Protein AF-A0A7C4JPB2-F1 (afdb_monomer)

Secondary structure (DSSP, 8-state):
-------TTSBHHHHHTSTTHHHHHHHTT-TTTT-HHHHHHTTT-BHHHHHHHTT--HHHHHHHHHHHHHHHTTS--

Radius of gyration: 12.09 Å; Cα contacts (8 Å, |Δi|>4): 70; chains: 1; bounding box: 31×23×32 Å

Nearest PDB structures (foldseek):
  2fi0-assembly1_A  TM=7.408E-01  e=1.761E+00  Streptococcus pneumoniae TIGR4

pLDDT: mean 77.95, std 12.04, range [38.44, 89.44]

Sequence (77 aa):
MEKQKISENTPLTEVLKIPGATEVLLRNNFPCIMCPLAFFEIGTMKLGDVIKAYNLDAEKIIKELNQLIEQEEKKQE

Structure (mmCIF, N/CA/C/O backbone):
data_AF-A0A7C4JPB2-F1
#
_entry.id   AF-A0A7C4JPB2-F1
#
loop_
_atom_site.group_PDB
_atom_site.id
_atom_site.type_symbol
_atom_site.label_atom_id
_atom_site.label_alt_id
_atom_site.label_comp_id
_atom_site.label_asym_id
_atom_site.label_entity_id
_atom_site.label_seq_id
_atom_site.pdbx_PDB_ins_code
_atom_site.Cartn_x
_atom_site.Cartn_y
_atom_site.Cartn_z
_atom_site.occupancy
_atom_site.B_iso_or_equiv
_atom_site.auth_seq_id
_atom_site.auth_comp_id
_atom_site.auth_asym_id
_atom_site.auth_atom_id
_atom_site.pdbx_PDB_model_num
ATOM 1 N N . MET A 1 1 ? -3.985 -3.929 19.340 1.00 3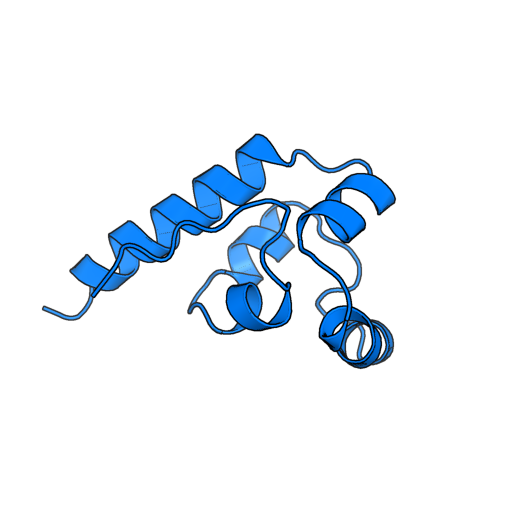8.44 1 MET A N 1
ATOM 2 C CA . MET A 1 1 ? -3.136 -4.158 18.156 1.00 38.44 1 MET A CA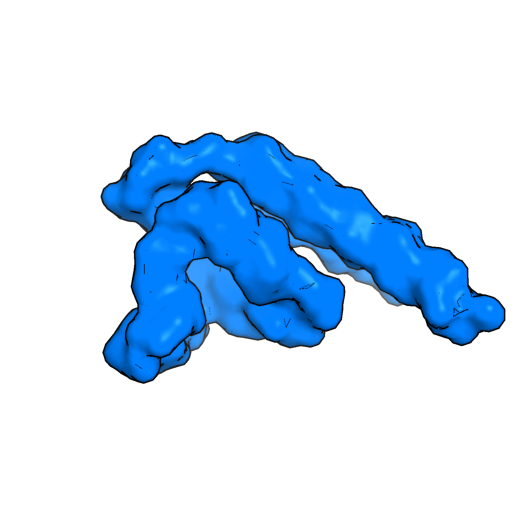 1
ATOM 3 C C . MET A 1 1 ? -2.816 -2.804 17.566 1.00 38.44 1 MET A C 1
ATOM 5 O O . MET A 1 1 ? -3.715 -1.988 17.419 1.00 38.44 1 MET A O 1
ATOM 9 N N . GLU A 1 2 ? -1.533 -2.504 17.401 1.00 42.62 2 GLU A N 1
ATOM 10 C CA . GLU A 1 2 ? -1.074 -1.193 16.948 1.00 42.62 2 GLU A CA 1
ATOM 11 C C . GLU A 1 2 ? -1.505 -0.980 15.498 1.00 42.62 2 GLU A C 1
ATOM 13 O O . GLU A 1 2 ? -1.281 -1.838 14.648 1.00 42.62 2 GLU A O 1
ATOM 18 N N . LYS A 1 3 ? -2.171 0.151 15.250 1.00 50.12 3 LYS A N 1
ATOM 19 C CA . LYS A 1 3 ? -2.651 0.604 13.941 1.00 50.12 3 LYS A CA 1
ATOM 20 C C . LYS A 1 3 ? -1.552 0.384 12.901 1.00 50.12 3 LYS A C 1
ATOM 22 O O . LYS A 1 3 ? -0.553 1.105 12.934 1.00 50.12 3 LYS A O 1
ATOM 27 N N . GLN A 1 4 ? -1.715 -0.588 12.002 1.00 64.56 4 GLN A N 1
ATOM 28 C CA . GLN A 1 4 ? -0.771 -0.827 10.909 1.00 64.56 4 GLN A CA 1
ATOM 29 C C . GLN A 1 4 ? -0.901 0.308 9.891 1.00 64.56 4 GLN A C 1
ATOM 31 O O . GLN A 1 4 ? -1.498 0.157 8.833 1.00 64.56 4 GLN A O 1
ATOM 36 N N . LYS A 1 5 ? -0.377 1.488 10.234 1.00 76.12 5 LYS A N 1
ATOM 37 C CA . LYS A 1 5 ? -0.313 2.608 9.305 1.00 76.12 5 LYS A CA 1
ATOM 38 C C . LYS A 1 5 ? 0.648 2.247 8.185 1.00 76.12 5 LYS A C 1
ATOM 40 O O . LYS A 1 5 ? 1.847 2.092 8.415 1.00 76.12 5 LYS A O 1
ATOM 45 N N . ILE A 1 6 ? 0.117 2.137 6.975 1.00 86.69 6 ILE A N 1
ATOM 46 C CA . ILE A 1 6 ? 0.928 1.941 5.777 1.00 86.69 6 ILE A CA 1
ATOM 47 C C . ILE A 1 6 ? 1.645 3.252 5.469 1.00 86.69 6 ILE A C 1
ATOM 49 O O . ILE A 1 6 ? 1.073 4.333 5.618 1.00 86.69 6 ILE A O 1
ATOM 53 N N . SER A 1 7 ? 2.906 3.153 5.066 1.00 87.56 7 SER A N 1
ATOM 54 C CA . SER A 1 7 ? 3.754 4.276 4.675 1.00 87.56 7 SER A CA 1
ATOM 55 C C . SER A 1 7 ? 4.650 3.870 3.503 1.00 87.56 7 SER A C 1
ATOM 57 O O . SER A 1 7 ? 4.693 2.707 3.108 1.00 87.56 7 SER A O 1
ATOM 59 N N . GLU A 1 8 ? 5.408 4.814 2.948 1.00 87.44 8 GLU A N 1
ATOM 60 C CA . GLU A 1 8 ? 6.317 4.562 1.823 1.00 87.44 8 GLU A CA 1
ATOM 61 C C . GLU A 1 8 ? 7.398 3.518 2.153 1.00 87.44 8 GLU A C 1
ATOM 63 O O . GLU A 1 8 ? 7.899 2.839 1.263 1.00 87.44 8 GLU A O 1
ATOM 68 N N . ASN A 1 9 ? 7.729 3.366 3.440 1.00 86.56 9 ASN A N 1
ATOM 69 C CA . ASN A 1 9 ? 8.689 2.378 3.925 1.00 86.56 9 ASN A CA 1
ATOM 70 C C . ASN A 1 9 ? 8.100 0.977 4.121 1.00 86.56 9 ASN A C 1
ATOM 72 O O . ASN A 1 9 ? 8.857 0.040 4.377 1.00 86.56 9 ASN A O 1
ATOM 76 N N . THR A 1 10 ? 6.779 0.829 4.029 1.00 87.62 10 THR A N 1
ATOM 77 C CA . THR A 1 10 ? 6.121 -0.461 4.208 1.00 87.62 10 THR A CA 1
ATOM 78 C C . THR A 1 10 ? 6.457 -1.373 3.023 1.00 87.62 10 THR A C 1
ATOM 80 O O . THR A 1 10 ? 6.338 -0.941 1.869 1.00 87.62 10 THR A O 1
ATOM 83 N N . PRO A 1 11 ? 6.884 -2.624 3.273 1.00 87.81 11 PRO A N 1
ATOM 84 C CA . PRO A 1 11 ? 7.127 -3.585 2.205 1.00 87.81 11 PRO A CA 1
ATOM 85 C C . PRO A 1 11 ? 5.824 -3.875 1.459 1.00 87.81 11 PRO A C 1
ATOM 87 O O . PRO A 1 11 ? 4.766 -4.045 2.071 1.00 87.81 11 PRO A O 1
ATOM 90 N N . LEU A 1 12 ? 5.893 -3.934 0.129 1.00 83.69 12 LEU A N 1
ATOM 91 C CA . LEU A 1 12 ? 4.693 -4.101 -0.692 1.00 83.69 12 LEU A CA 1
ATOM 92 C C . LEU A 1 12 ? 3.999 -5.443 -0.416 1.00 83.69 12 LEU A C 1
ATOM 94 O O . LEU A 1 12 ? 2.781 -5.539 -0.509 1.00 83.69 12 LEU A O 1
ATOM 98 N N . THR A 1 13 ? 4.754 -6.459 0.001 1.00 83.06 13 THR A N 1
ATOM 99 C CA . THR A 1 13 ? 4.215 -7.747 0.455 1.00 83.06 13 THR A CA 1
ATOM 100 C C . THR A 1 13 ? 3.247 -7.621 1.627 1.00 83.06 13 THR A C 1
ATOM 102 O O . THR A 1 13 ? 2.241 -8.320 1.635 1.00 83.06 13 THR A O 1
ATOM 105 N N . GLU A 1 14 ? 3.498 -6.726 2.587 1.00 85.56 14 GLU A N 1
ATOM 106 C CA . GLU A 1 14 ? 2.563 -6.470 3.692 1.00 85.56 14 GLU A CA 1
ATOM 107 C C . GLU A 1 14 ? 1.325 -5.722 3.202 1.00 85.56 14 GLU A C 1
ATOM 109 O O . GLU A 1 14 ? 0.213 -6.032 3.616 1.00 85.56 14 GLU A O 1
ATOM 114 N N . VAL A 1 15 ? 1.498 -4.788 2.263 1.00 85.56 15 VAL A N 1
ATOM 115 C CA . VAL A 1 15 ? 0.376 -4.072 1.642 1.00 85.56 15 VAL A CA 1
ATOM 116 C C . VAL A 1 15 ? -0.538 -5.043 0.892 1.00 85.56 15 VAL A C 1
ATOM 118 O O . VAL A 1 15 ? -1.752 -4.977 1.033 1.00 85.56 15 VAL A O 1
ATOM 121 N N . LEU A 1 16 ? 0.030 -5.979 0.128 1.00 82.44 16 LEU A N 1
ATOM 122 C CA . LEU A 1 16 ? -0.728 -6.963 -0.650 1.00 82.44 16 LEU A CA 1
ATOM 123 C C . LEU A 1 16 ? -1.441 -8.015 0.210 1.00 82.44 16 LEU A C 1
ATOM 125 O O . LEU A 1 16 ? -2.360 -8.665 -0.285 1.00 82.44 16 LEU A O 1
ATOM 129 N N . LYS A 1 17 ? -1.057 -8.178 1.484 1.00 83.75 17 LYS A N 1
ATOM 130 C CA . LYS A 1 17 ? -1.800 -9.019 2.435 1.00 83.75 17 LYS A CA 1
ATOM 131 C C . LYS A 1 17 ? -3.139 -8.407 2.842 1.00 83.75 17 LYS A C 1
ATOM 133 O O . LYS A 1 17 ? -3.989 -9.151 3.318 1.00 83.75 17 LYS A O 1
ATOM 138 N N . ILE A 1 18 ? -3.323 -7.097 2.666 1.00 84.38 18 ILE A N 1
ATOM 139 C CA . ILE A 1 18 ? -4.560 -6.398 3.019 1.00 84.38 18 ILE A CA 1
ATOM 140 C C . ILE A 1 18 ? -5.637 -6.713 1.966 1.00 84.38 18 ILE A C 1
ATOM 142 O O . ILE A 1 18 ? -5.442 -6.431 0.772 1.00 84.38 18 ILE A O 1
ATOM 146 N N . PRO A 1 19 ? -6.785 -7.272 2.372 1.00 81.56 19 PRO A N 1
ATOM 147 C CA . PRO A 1 19 ? -7.933 -7.461 1.494 1.00 81.56 19 PRO A CA 1
ATOM 148 C C . PRO A 1 19 ? -8.355 -6.168 0.775 1.00 81.56 19 PRO A C 1
ATOM 150 O O . PRO A 1 19 ? -8.717 -5.157 1.359 1.00 81.56 19 PRO A O 1
ATOM 153 N N . GLY A 1 20 ? -8.318 -6.183 -0.557 1.00 84.12 20 GLY A N 1
ATOM 154 C CA . GLY A 1 20 ? -8.709 -5.024 -1.370 1.00 84.12 20 GLY A CA 1
ATOM 155 C C . GLY A 1 20 ? -7.603 -3.991 -1.618 1.00 84.12 20 GLY A C 1
ATOM 156 O O . GLY A 1 20 ? -7.762 -3.162 -2.515 1.00 84.12 20 GLY A O 1
ATOM 157 N N . ALA A 1 21 ? -6.438 -4.082 -0.964 1.00 86.19 21 ALA A N 1
ATOM 158 C CA . ALA A 1 21 ? -5.297 -3.220 -1.296 1.00 86.19 21 ALA A CA 1
ATOM 159 C C . ALA A 1 21 ? -4.825 -3.407 -2.743 1.00 86.19 21 ALA A C 1
ATOM 161 O O . ALA A 1 21 ? -4.473 -2.438 -3.415 1.00 86.19 21 ALA A O 1
ATOM 162 N N . THR A 1 22 ? -4.899 -4.638 -3.260 1.00 84.19 22 THR A N 1
ATOM 163 C CA . THR A 1 22 ? -4.625 -4.929 -4.677 1.00 84.19 22 THR A CA 1
ATOM 164 C C . THR A 1 22 ? -5.531 -4.117 -5.604 1.00 84.19 22 THR A C 1
ATOM 166 O O . THR A 1 22 ? -5.055 -3.600 -6.609 1.00 84.19 22 THR A O 1
ATOM 169 N N . GLU A 1 23 ? -6.813 -3.944 -5.261 1.00 85.88 23 GLU A N 1
ATOM 170 C CA . GLU A 1 23 ? -7.750 -3.158 -6.071 1.00 85.88 23 GLU A CA 1
ATOM 171 C C . GLU A 1 23 ? -7.408 -1.663 -6.035 1.00 85.88 23 GLU A C 1
ATOM 173 O O . GLU A 1 23 ? -7.419 -1.012 -7.079 1.00 85.88 23 GLU A O 1
ATOM 178 N N . VAL A 1 24 ? -7.043 -1.121 -4.869 1.00 86.94 24 VAL A N 1
ATOM 179 C CA . VAL A 1 24 ? -6.587 0.276 -4.748 1.00 86.94 24 VAL A CA 1
ATOM 180 C C . VAL A 1 24 ? -5.331 0.520 -5.576 1.00 86.94 24 VAL A C 1
ATOM 182 O O . VAL A 1 24 ? -5.262 1.513 -6.301 1.00 86.94 24 VAL A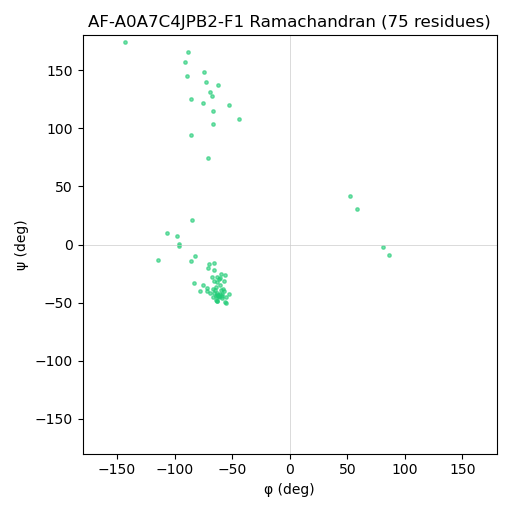 O 1
ATOM 185 N N . LEU A 1 25 ? -4.358 -0.389 -5.526 1.00 84.69 25 LEU A N 1
ATOM 186 C CA . LEU A 1 25 ? -3.161 -0.300 -6.358 1.00 84.69 25 LEU A CA 1
ATOM 187 C C . LEU A 1 25 ? -3.535 -0.363 -7.852 1.00 84.69 25 LEU A C 1
ATOM 189 O O . LEU A 1 25 ? -3.110 0.495 -8.624 1.00 84.69 25 LEU A O 1
ATOM 193 N N . LEU A 1 26 ? -4.418 -1.282 -8.257 1.00 82.56 26 LEU A N 1
ATOM 194 C CA . LEU A 1 26 ? -4.890 -1.386 -9.644 1.00 82.56 26 LEU A CA 1
ATOM 195 C C . LEU A 1 26 ? -5.562 -0.086 -10.126 1.00 82.56 26 LEU A C 1
ATOM 197 O O . LEU A 1 26 ? -5.260 0.409 -11.211 1.00 82.56 26 LEU A O 1
ATOM 201 N N . ARG A 1 27 ? -6.442 0.499 -9.301 1.00 85.25 27 ARG A N 1
ATOM 202 C CA . ARG A 1 27 ? -7.148 1.763 -9.587 1.00 85.25 27 ARG A CA 1
ATOM 203 C C . ARG A 1 27 ? -6.195 2.949 -9.716 1.00 85.25 27 ARG A C 1
ATOM 205 O O . ARG A 1 27 ? -6.454 3.859 -10.500 1.00 85.25 27 ARG A O 1
ATOM 212 N N . ASN A 1 28 ? -5.088 2.934 -8.978 1.00 83.38 28 ASN A N 1
ATOM 213 C CA . ASN A 1 28 ? -4.048 3.959 -9.049 1.00 83.38 28 ASN A CA 1
ATOM 214 C C . ASN A 1 28 ? -3.023 3.699 -10.171 1.00 83.38 28 ASN A C 1
ATOM 216 O O . ASN A 1 28 ? -1.936 4.268 -10.142 1.00 83.38 28 ASN A O 1
ATOM 220 N N . ASN A 1 29 ? -3.380 2.893 -11.181 1.00 76.06 29 ASN A N 1
ATOM 221 C CA . ASN A 1 29 ? -2.553 2.581 -12.351 1.00 76.06 29 ASN A CA 1
ATOM 222 C C . ASN A 1 29 ? -1.203 1.957 -12.002 1.00 76.06 29 ASN A C 1
ATOM 224 O O . ASN A 1 29 ? -0.254 2.150 -12.747 1.00 76.06 29 ASN A O 1
ATOM 228 N N . PHE A 1 30 ? -1.097 1.211 -10.901 1.00 77.81 30 PHE A N 1
ATOM 229 C CA . PHE A 1 30 ? 0.155 0.565 -10.524 1.00 77.81 30 PHE A CA 1
ATOM 230 C C . PHE A 1 30 ? 0.501 -0.519 -11.555 1.00 77.81 30 PHE A C 1
ATOM 232 O O . PHE A 1 30 ? -0.121 -1.591 -11.558 1.00 77.81 30 PHE A O 1
ATOM 239 N N . PRO A 1 31 ? 1.455 -0.270 -12.468 1.00 64.44 31 PRO A N 1
ATOM 240 C CA . PRO A 1 31 ? 1.836 -1.289 -13.420 1.00 64.44 31 PRO A CA 1
ATOM 241 C C . PRO A 1 31 ? 2.667 -2.325 -12.653 1.00 64.44 31 PRO A C 1
ATOM 243 O O . PRO A 1 31 ? 3.353 -2.017 -11.681 1.00 64.44 31 PRO A O 1
ATOM 246 N N . CYS A 1 32 ? 2.581 -3.582 -13.069 1.00 62.69 32 CYS A N 1
ATOM 247 C CA . CYS A 1 32 ? 3.391 -4.683 -12.540 1.00 62.69 32 CYS A CA 1
ATOM 248 C C . CYS A 1 32 ? 2.961 -5.348 -11.217 1.00 62.69 32 CYS A C 1
ATOM 250 O O . CYS A 1 32 ? 3.539 -6.377 -10.909 1.00 62.69 32 CYS A O 1
ATOM 252 N N . ILE A 1 33 ? 1.900 -4.952 -10.501 1.00 65.94 33 ILE A N 1
ATOM 253 C CA . ILE A 1 33 ? 1.394 -5.797 -9.379 1.00 65.94 33 ILE A CA 1
ATOM 254 C C . ILE A 1 33 ? 0.815 -7.150 -9.826 1.00 65.94 33 ILE A C 1
ATOM 256 O O . ILE A 1 33 ? 0.767 -8.089 -9.039 1.00 65.94 33 ILE A O 1
ATOM 260 N N . MET A 1 34 ? 0.408 -7.268 -11.094 1.00 62.19 34 MET A N 1
ATOM 261 C CA . MET A 1 34 ? -0.050 -8.532 -11.690 1.00 62.19 34 MET A CA 1
ATOM 262 C C . MET A 1 34 ? 1.045 -9.275 -12.470 1.00 62.19 34 MET A C 1
ATOM 264 O O . MET A 1 34 ? 0.786 -10.346 -13.014 1.00 62.19 34 MET A O 1
ATOM 268 N N . CYS A 1 35 ? 2.260 -8.723 -12.564 1.00 67.94 35 CYS A N 1
ATOM 269 C CA . CYS A 1 35 ? 3.331 -9.369 -13.314 1.00 67.94 35 CYS A CA 1
ATOM 270 C C . CYS A 1 35 ? 4.062 -10.376 -12.404 1.00 67.94 35 CYS A C 1
ATOM 272 O O . CYS A 1 35 ? 4.556 -9.980 -11.348 1.00 67.94 35 CYS A O 1
ATOM 274 N N . PRO A 1 36 ? 4.184 -11.662 -12.783 1.00 66.19 36 PRO A N 1
ATOM 275 C CA . PRO A 1 36 ? 4.796 -12.684 -11.925 1.00 66.19 36 PRO A CA 1
ATOM 276 C C . PRO A 1 36 ? 6.264 -12.388 -11.578 1.00 66.19 36 PRO A C 1
ATOM 278 O O . PRO A 1 36 ? 6.722 -12.730 -10.493 1.00 66.19 36 PRO A O 1
ATOM 281 N N . LEU A 1 37 ? 6.984 -11.698 -12.467 1.00 69.25 37 LEU A N 1
ATOM 282 C CA . LEU A 1 37 ? 8.362 -11.244 -12.248 1.00 69.25 37 LEU A CA 1
ATOM 283 C C . LEU A 1 37 ? 8.445 -10.187 -11.142 1.00 69.25 37 LEU A C 1
ATOM 285 O O . LEU A 1 37 ? 9.248 -10.298 -10.219 1.00 69.25 37 LEU A O 1
ATOM 289 N N . ALA A 1 38 ? 7.537 -9.216 -11.189 1.00 70.38 38 ALA A N 1
ATOM 290 C CA . ALA A 1 38 ? 7.444 -8.191 -10.167 1.00 70.38 38 ALA A CA 1
ATOM 291 C C . ALA A 1 38 ? 7.026 -8.784 -8.821 1.00 70.38 38 ALA A C 1
ATOM 293 O O . ALA A 1 38 ? 7.516 -8.312 -7.809 1.00 70.38 38 ALA A O 1
ATOM 294 N N . PHE A 1 39 ? 6.228 -9.861 -8.785 1.00 68.38 39 PHE A N 1
ATOM 295 C CA . PHE A 1 39 ? 5.902 -10.555 -7.532 1.00 68.38 39 PHE A CA 1
ATOM 296 C C . PHE A 1 39 ? 7.135 -11.124 -6.806 1.00 68.38 39 PHE A C 1
ATOM 298 O O . PHE A 1 39 ? 7.164 -11.203 -5.577 1.00 68.38 39 PHE A O 1
ATOM 305 N N . PHE A 1 40 ? 8.178 -11.477 -7.559 1.00 69.69 40 PHE A N 1
ATOM 306 C CA . PHE A 1 40 ? 9.444 -11.948 -7.006 1.00 69.69 40 PHE A CA 1
ATOM 307 C C . PHE A 1 40 ? 10.308 -10.786 -6.485 1.00 69.69 40 PHE A C 1
ATOM 309 O O . PHE A 1 40 ? 10.896 -10.884 -5.410 1.00 69.69 40 PHE A O 1
ATOM 316 N N . GLU A 1 41 ? 10.334 -9.657 -7.200 1.00 67.31 41 GLU A N 1
ATOM 317 C CA . GLU A 1 41 ? 11.103 -8.463 -6.813 1.00 67.31 41 GLU A CA 1
ATOM 318 C C . GLU A 1 41 ? 10.451 -7.671 -5.662 1.00 67.31 41 GLU A C 1
ATOM 320 O O . GLU A 1 41 ? 11.143 -7.179 -4.764 1.00 67.31 41 GLU A O 1
ATOM 325 N N . ILE A 1 42 ? 9.114 -7.613 -5.607 1.00 72.12 42 ILE A N 1
ATOM 326 C CA . ILE A 1 42 ? 8.358 -6.890 -4.567 1.00 72.12 42 ILE A CA 1
ATOM 327 C C . ILE A 1 42 ? 8.520 -7.481 -3.166 1.00 72.12 42 ILE A C 1
ATOM 329 O O . ILE A 1 42 ? 8.248 -6.787 -2.191 1.00 72.12 42 ILE A O 1
ATOM 333 N N . GLY A 1 43 ? 9.020 -8.718 -3.047 1.00 68.94 43 GLY A N 1
ATOM 334 C CA . GLY A 1 43 ? 9.470 -9.292 -1.774 1.00 68.94 43 GLY A CA 1
ATOM 335 C C . GLY A 1 43 ? 10.535 -8.444 -1.074 1.00 68.94 43 GLY A C 1
ATOM 336 O O . GLY A 1 43 ? 10.635 -8.463 0.151 1.00 68.94 43 GLY A O 1
ATOM 337 N N . THR A 1 44 ? 11.291 -7.668 -1.853 1.00 74.75 44 THR A N 1
ATOM 338 C CA . THR A 1 44 ? 12.360 -6.781 -1.379 1.00 74.75 44 THR A CA 1
ATOM 339 C C . THR A 1 44 ? 12.082 -5.293 -1.594 1.00 74.75 44 THR A C 1
ATOM 341 O O . THR A 1 44 ? 12.765 -4.465 -0.993 1.00 74.75 44 THR A O 1
ATOM 344 N N . MET A 1 45 ? 11.076 -4.933 -2.401 1.00 82.12 45 MET A N 1
ATOM 345 C CA . MET A 1 45 ? 10.725 -3.533 -2.659 1.00 82.12 45 MET A CA 1
ATOM 346 C C . MET A 1 45 ? 9.715 -2.980 -1.651 1.00 82.12 45 MET A C 1
ATOM 348 O O . MET A 1 45 ? 8.780 -3.653 -1.201 1.00 82.12 45 MET A O 1
ATOM 352 N N . LYS A 1 46 ? 9.874 -1.695 -1.336 1.00 87.81 46 LYS A N 1
ATOM 353 C CA . LYS A 1 46 ? 8.917 -0.937 -0.531 1.00 87.81 46 LYS A CA 1
ATOM 354 C C . LYS A 1 46 ? 7.890 -0.262 -1.432 1.00 87.81 46 LYS A C 1
ATOM 356 O O . LYS A 1 46 ? 8.158 0.021 -2.600 1.00 87.81 46 LYS A O 1
ATOM 361 N N . LEU A 1 47 ? 6.724 0.047 -0.870 1.00 86.25 47 LEU A N 1
ATOM 362 C CA . LEU A 1 47 ? 5.660 0.762 -1.576 1.00 86.25 47 LEU A CA 1
ATOM 363 C C . LEU A 1 47 ? 6.173 2.075 -2.199 1.00 86.25 47 LEU A C 1
ATOM 365 O O . LEU A 1 47 ? 5.878 2.368 -3.355 1.00 86.25 47 LEU A O 1
ATOM 369 N N . GLY A 1 48 ? 6.992 2.830 -1.464 1.00 85.62 48 GLY A N 1
ATOM 370 C CA . GLY A 1 48 ? 7.559 4.098 -1.918 1.00 85.62 48 GLY A CA 1
ATOM 371 C C . GLY A 1 48 ? 8.495 3.982 -3.117 1.00 85.62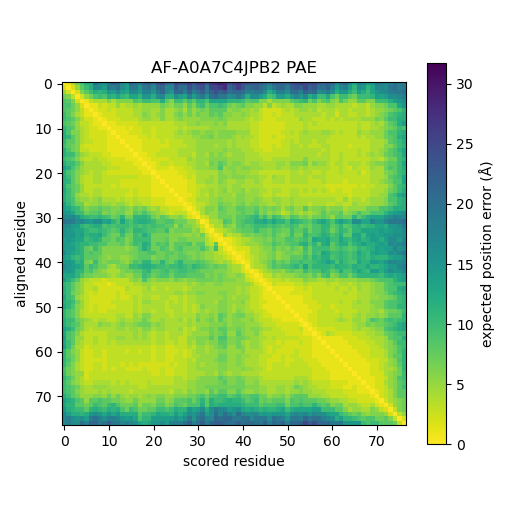 48 GLY A C 1
ATOM 372 O O . GLY A 1 48 ? 8.476 4.860 -3.976 1.00 85.62 48 GLY A O 1
ATOM 373 N N . ASP A 1 49 ? 9.288 2.911 -3.198 1.00 86.06 49 ASP A N 1
ATOM 374 C CA . ASP A 1 49 ? 10.219 2.696 -4.312 1.00 86.06 49 ASP A CA 1
ATOM 375 C C . ASP A 1 49 ? 9.462 2.523 -5.624 1.00 86.06 49 ASP A C 1
ATOM 377 O O . ASP A 1 49 ? 9.787 3.155 -6.628 1.00 86.06 49 ASP A O 1
ATOM 381 N N . VAL A 1 50 ? 8.393 1.727 -5.600 1.00 81.50 50 VAL A N 1
ATOM 382 C CA . VAL A 1 50 ? 7.604 1.458 -6.801 1.00 81.50 50 VAL A CA 1
ATOM 383 C C . VAL A 1 50 ? 6.782 2.681 -7.211 1.00 81.50 50 VAL A C 1
ATOM 385 O O . VAL A 1 50 ? 6.724 3.033 -8.387 1.00 81.50 50 VAL A O 1
ATOM 388 N N . ILE A 1 51 ? 6.214 3.394 -6.238 1.00 85.19 51 ILE A N 1
ATOM 389 C CA . ILE A 1 51 ? 5.516 4.658 -6.485 1.00 85.19 51 ILE A CA 1
ATOM 390 C C . ILE A 1 51 ? 6.454 5.686 -7.126 1.00 85.19 51 ILE A C 1
ATOM 392 O O . ILE A 1 51 ? 6.079 6.318 -8.109 1.00 85.19 51 ILE A O 1
ATOM 396 N N . LYS A 1 52 ? 7.691 5.821 -6.630 1.00 84.75 52 LYS A N 1
ATOM 397 C CA . LYS A 1 52 ? 8.700 6.716 -7.219 1.00 84.75 52 LYS A CA 1
ATOM 398 C C . LYS A 1 52 ? 9.115 6.257 -8.617 1.00 84.75 52 LYS A C 1
ATOM 400 O O . LYS A 1 52 ? 9.204 7.095 -9.512 1.00 84.75 52 LYS A O 1
ATOM 405 N N . ALA A 1 53 ? 9.310 4.952 -8.819 1.00 83.75 53 ALA A N 1
ATOM 406 C CA . ALA A 1 53 ? 9.693 4.375 -10.108 1.00 83.75 53 ALA A CA 1
ATOM 407 C C . ALA A 1 53 ? 8.665 4.665 -11.213 1.00 83.75 53 ALA A C 1
ATOM 409 O O . ALA A 1 53 ? 9.046 4.985 -12.336 1.00 83.75 53 ALA A O 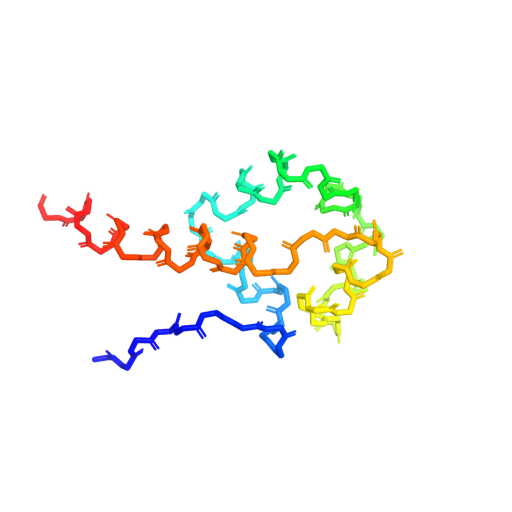1
ATOM 410 N N . TYR A 1 54 ? 7.372 4.609 -10.882 1.00 80.00 54 TYR A N 1
ATOM 411 C CA . TYR A 1 54 ? 6.279 4.883 -11.821 1.00 80.00 54 TYR A CA 1
ATOM 412 C C . TYR A 1 54 ? 5.716 6.305 -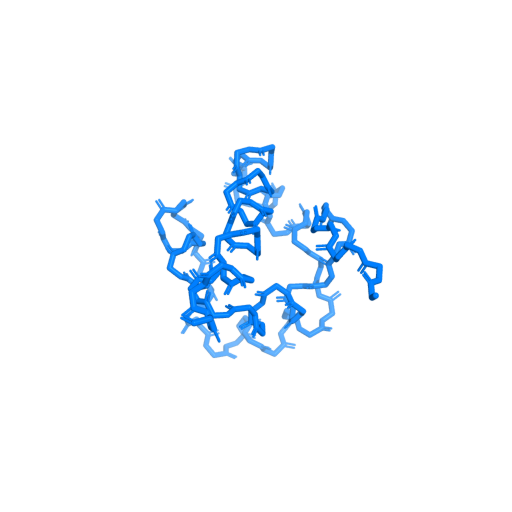11.732 1.00 80.00 54 TYR A C 1
ATOM 414 O O . TYR A 1 54 ? 4.728 6.608 -12.396 1.00 80.00 54 TYR A O 1
ATOM 422 N N . ASN A 1 55 ? 6.345 7.182 -10.942 1.00 84.50 55 ASN A N 1
ATOM 423 C CA . ASN A 1 55 ? 5.910 8.564 -10.727 1.00 84.50 55 ASN A CA 1
ATOM 424 C C . ASN A 1 55 ? 4.430 8.672 -10.297 1.00 84.50 55 ASN A C 1
ATOM 426 O O . ASN A 1 55 ? 3.670 9.505 -10.785 1.00 84.50 55 ASN A O 1
ATOM 430 N N . LEU A 1 56 ? 4.017 7.776 -9.400 1.00 85.25 56 LEU A N 1
ATOM 431 C CA . LEU A 1 56 ? 2.666 7.708 -8.859 1.00 85.25 56 LEU A CA 1
ATOM 432 C C . LEU A 1 56 ? 2.516 8.601 -7.624 1.00 85.25 56 LEU A C 1
ATOM 434 O O . LEU 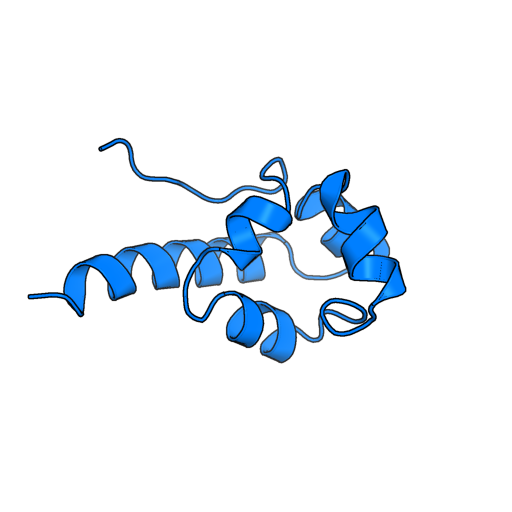A 1 56 ? 3.484 9.028 -6.992 1.00 85.25 56 LEU A O 1
ATOM 438 N N . ASP A 1 57 ? 1.266 8.837 -7.249 1.00 88.00 57 ASP A N 1
ATOM 439 C CA . ASP A 1 57 ? 0.913 9.742 -6.163 1.00 88.00 57 ASP A CA 1
ATOM 440 C C . ASP A 1 57 ? 0.962 9.019 -4.804 1.00 88.00 57 ASP A C 1
ATOM 442 O O . ASP A 1 57 ? 0.014 8.341 -4.388 1.00 88.00 57 ASP A O 1
ATOM 446 N N . ALA A 1 58 ? 2.114 9.120 -4.131 1.00 85.44 58 ALA A N 1
ATOM 447 C CA . ALA A 1 58 ? 2.401 8.399 -2.889 1.00 85.44 58 ALA A CA 1
ATOM 448 C C . ALA A 1 58 ? 1.373 8.667 -1.795 1.00 85.44 58 ALA A C 1
ATOM 450 O O . ALA A 1 58 ? 0.834 7.735 -1.198 1.00 85.44 58 ALA A O 1
ATOM 451 N N . GLU A 1 59 ? 1.086 9.944 -1.551 1.00 88.06 59 GLU A N 1
ATOM 452 C CA . GLU A 1 59 ? 0.169 10.370 -0.501 1.00 88.06 59 GLU A CA 1
ATOM 453 C C . GLU A 1 59 ? -1.238 9.839 -0.744 1.00 88.06 59 GLU A C 1
ATOM 455 O O . GLU A 1 59 ? -1.874 9.326 0.179 1.00 88.06 59 GLU A O 1
ATOM 460 N N . LYS A 1 60 ? -1.711 9.903 -1.992 1.00 89.38 60 LYS A N 1
ATOM 461 C CA . LYS A 1 60 ? -3.035 9.407 -2.361 1.00 89.38 60 LYS A CA 1
ATOM 462 C C . LYS A 1 60 ? -3.156 7.901 -2.136 1.00 89.38 60 LYS A C 1
ATOM 464 O O . LYS A 1 60 ? -4.111 7.466 -1.496 1.00 89.38 60 LYS A O 1
ATOM 469 N N . ILE A 1 61 ? -2.184 7.120 -2.614 1.00 88.50 61 ILE A N 1
ATOM 470 C CA . ILE A 1 61 ? -2.180 5.656 -2.471 1.00 88.50 61 ILE A CA 1
ATOM 471 C C . ILE A 1 61 ? -2.101 5.266 -0.994 1.00 88.50 61 ILE A C 1
ATOM 473 O O . ILE A 1 61 ? -2.899 4.460 -0.524 1.00 88.50 61 ILE A O 1
ATOM 477 N N . ILE A 1 62 ? -1.176 5.867 -0.240 1.00 89.00 62 ILE A N 1
ATOM 478 C CA . ILE A 1 62 ? -1.014 5.606 1.194 1.00 89.00 62 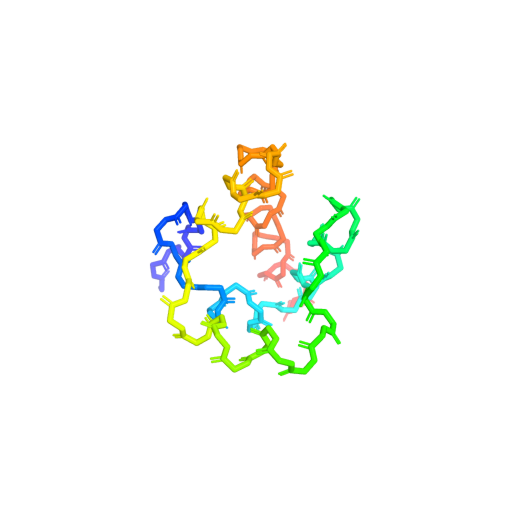ILE A CA 1
ATOM 479 C C . ILE A 1 62 ? -2.306 5.936 1.947 1.00 89.00 62 ILE A C 1
ATOM 481 O O . ILE A 1 62 ? -2.723 5.171 2.816 1.00 89.00 62 ILE A O 1
ATOM 485 N N . LYS A 1 63 ? -2.962 7.051 1.620 1.00 89.44 63 LYS A N 1
ATOM 486 C CA . LYS A 1 63 ? -4.221 7.446 2.253 1.00 89.44 63 LYS A CA 1
ATOM 487 C C . LYS A 1 63 ? -5.340 6.446 1.968 1.00 89.44 63 LYS A C 1
ATOM 489 O O . LYS A 1 63 ? -5.986 6.012 2.915 1.00 89.44 63 LYS A O 1
ATOM 494 N N . GLU A 1 64 ? -5.526 6.040 0.715 1.00 89.44 64 GLU A N 1
ATOM 495 C CA . GLU A 1 64 ? -6.528 5.033 0.334 1.00 89.44 64 GLU A CA 1
ATOM 496 C C . GLU A 1 64 ? -6.277 3.685 1.023 1.00 89.44 64 GLU A C 1
ATOM 498 O O . GLU A 1 64 ? -7.207 3.085 1.555 1.00 89.44 64 GLU A O 1
ATOM 503 N N . LEU A 1 65 ? -5.020 3.233 1.088 1.00 88.06 65 LEU A N 1
ATOM 504 C CA . LEU A 1 65 ? -4.647 1.993 1.778 1.00 88.06 65 LEU A CA 1
ATOM 505 C C . LEU A 1 65 ? -4.928 2.061 3.285 1.00 88.06 65 LEU A C 1
ATOM 507 O O . LEU A 1 65 ? -5.470 1.120 3.856 1.00 88.06 65 LEU A O 1
ATOM 511 N N . ASN A 1 66 ? -4.597 3.181 3.932 1.00 88.81 66 ASN A N 1
ATOM 512 C CA . ASN A 1 66 ? -4.910 3.382 5.347 1.00 88.81 66 ASN A CA 1
ATOM 513 C C . ASN A 1 66 ? -6.423 3.448 5.590 1.00 88.81 66 ASN A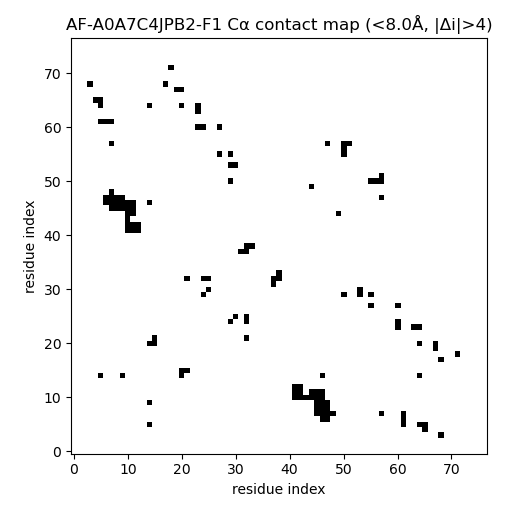 C 1
ATOM 515 O O . ASN A 1 66 ? -6.904 2.895 6.575 1.00 88.81 66 ASN A O 1
ATOM 519 N N . GLN A 1 67 ? -7.179 4.090 4.694 1.00 88.06 67 GLN A N 1
ATOM 520 C CA . GLN A 1 67 ? -8.636 4.094 4.774 1.00 88.06 67 GLN A CA 1
ATOM 521 C C . GLN A 1 67 ? -9.201 2.685 4.613 1.00 88.06 67 GLN A C 1
ATOM 523 O O . GLN A 1 67 ? -10.088 2.330 5.378 1.00 88.06 67 GLN A O 1
ATOM 528 N N . LEU A 1 68 ? -8.680 1.873 3.686 1.00 86.31 68 LEU A N 1
ATOM 529 C CA . LEU A 1 68 ? -9.098 0.479 3.536 1.00 86.31 68 LEU A CA 1
ATOM 530 C C . LEU A 1 68 ? -8.945 -0.305 4.835 1.00 86.31 68 LEU A C 1
ATOM 532 O O . LEU A 1 68 ? -9.925 -0.898 5.265 1.00 86.31 68 LEU A O 1
ATOM 536 N N . ILE A 1 69 ? -7.779 -0.246 5.484 1.00 84.56 69 ILE A N 1
ATOM 537 C CA . ILE A 1 69 ? -7.540 -0.925 6.771 1.00 84.56 69 ILE A CA 1
ATOM 538 C C . ILE A 1 69 ? -8.591 -0.507 7.809 1.00 84.56 69 ILE A C 1
ATOM 540 O O . ILE A 1 69 ? -9.190 -1.347 8.474 1.00 84.56 69 ILE A O 1
ATOM 544 N N . GLU A 1 70 ? -8.874 0.795 7.890 1.00 82.75 70 GLU A N 1
ATOM 545 C CA . GLU A 1 70 ? -9.846 1.354 8.833 1.00 82.75 70 GLU A CA 1
ATOM 546 C C . GLU A 1 70 ? -11.301 0.943 8.517 1.00 82.75 70 GLU A C 1
ATOM 548 O O . GLU A 1 70 ? -12.141 0.872 9.416 1.00 82.75 70 GLU A O 1
ATOM 553 N N . GLN A 1 71 ? -11.623 0.676 7.246 1.00 78.81 71 GLN A N 1
ATOM 554 C CA . GLN A 1 71 ? -12.932 0.164 6.820 1.00 78.81 71 GLN A CA 1
ATOM 555 C C . GLN A 1 71 ? -13.040 -1.358 6.975 1.00 78.81 71 GLN A C 1
ATOM 557 O O . GLN A 1 71 ? -14.120 -1.869 7.267 1.00 78.81 71 GLN A O 1
ATOM 562 N N . GLU A 1 72 ? -11.946 -2.090 6.785 1.00 72.69 72 GLU A N 1
ATOM 563 C CA . GLU A 1 72 ? -11.904 -3.545 6.911 1.00 72.69 72 GLU A CA 1
ATOM 564 C C . GLU A 1 72 ? -12.130 -4.004 8.351 1.00 72.69 72 GLU A C 1
ATOM 566 O O . GLU A 1 72 ? -12.874 -4.961 8.573 1.00 72.69 72 GLU A O 1
ATOM 571 N N . GLU A 1 73 ? -11.581 -3.271 9.328 1.00 64.44 73 GLU A N 1
ATOM 572 C CA . GLU A 1 73 ? -11.878 -3.477 10.753 1.00 64.44 73 GLU A CA 1
ATOM 573 C C . GLU A 1 73 ? -13.382 -3.359 11.050 1.00 64.44 73 GLU A C 1
ATOM 575 O O . GLU A 1 73 ? -13.893 -4.049 11.926 1.00 64.44 73 GLU A O 1
ATOM 580 N N . LYS A 1 74 ? -14.120 -2.530 10.300 1.00 60.78 74 LYS A N 1
ATOM 581 C CA . LYS A 1 74 ? -15.563 -2.317 10.505 1.00 60.78 74 LYS A CA 1
ATOM 582 C C . LYS A 1 74 ? -16.456 -3.335 9.803 1.00 60.78 74 LYS A C 1
ATOM 584 O O . LYS A 1 74 ? -17.649 -3.372 10.079 1.00 60.78 74 LYS A O 1
ATOM 589 N N . LYS A 1 75 ? -15.924 -4.119 8.862 1.00 54.69 75 LYS A N 1
ATOM 590 C CA . LYS A 1 75 ? -16.720 -5.030 8.022 1.00 54.69 75 LYS A CA 1
ATOM 591 C C . LYS A 1 75 ? -16.761 -6.471 8.551 1.00 54.69 75 LYS A C 1
ATOM 593 O O . LYS A 1 75 ? -17.372 -7.323 7.914 1.00 54.69 75 LYS A O 1
ATOM 598 N N . GLN A 1 76 ? -16.103 -6.733 9.681 1.00 52.47 76 GLN A N 1
ATOM 599 C CA . GLN A 1 76 ? -16.040 -8.037 10.354 1.00 52.47 76 GLN A CA 1
ATOM 600 C C . GLN A 1 76 ? -16.884 -8.109 11.646 1.00 52.47 76 GLN A C 1
ATOM 602 O O . GLN A 1 76 ? -16.766 -9.095 12.371 1.00 52.47 76 GLN A O 1
ATOM 607 N N . GLU A 1 77 ? -17.724 -7.102 11.928 1.00 46.72 77 GLU A N 1
ATOM 608 C CA . GLU A 1 77 ? -18.712 -7.114 13.028 1.00 46.72 77 GLU A CA 1
ATOM 609 C C . GLU A 1 77 ? -20.099 -7.577 12.554 1.00 46.72 77 GLU A C 1
ATOM 611 O O . GLU A 1 77 ? -20.521 -7.160 11.447 1.00 46.72 77 GLU A O 1
#

Foldseek 3Di:
DPQPQAAQQAQVVVLVVQVCLVVLCVVQVQPDPPPVVVVVVSNPHGNNVSCVVVVTDRVVSSVVSSVSSVVVVVVVD

Mean predicted aligned error: 6.39 Å

Solvent-accessible surface area (backbone atoms only — not comparable to full-atom values): 4594 Å² total; per-residue (Å²): 132,81,80,82,72,60,49,53,83,38,46,35,59,66,50,60,69,40,90,63,36,59,54,55,41,53,75,67,66,50,78,51,81,85,36,75,69,43,60,62,53,33,77,78,36,30,42,37,58,54,27,60,74,69,72,47,64,57,68,62,52,37,49,52,49,40,49,46,55,64,50,52,70,65,69,77,115